Protein AF-A0A0Q5TL61-F1 (afdb_monomer_lite)

Radius of gyration: 28.81 Å; chains: 1; bounding box: 57×39×92 Å

pLDDT: mean 80.77, std 14.03, range [38.47, 93.19]

Sequence (141 aa):
MHVTDVQCRVRRGEYERWISISPHLIDDYPKHLLVGIAEDITVFKANMEVLNNHNSKKNSILNILAHDLAGPIGAIGNISLMLAKDTSAIGNPTIDRYLDIISRITEKSIKLIHDFLNQEFLESAGVELNKRRVELVSKYR

Secondary structure (DSSP, 8-state):
-BPPPEEEEEEETTEEEEEEEEEEEEEETTEEEEEEEEEE-HHHHHHHHHHHHHHHHHHHHHHHHHHHHHHHHHHHHHHHHHHHHHHGGGT-HHHHHHHHHHHHHHHHHHHHHHHHHHHHHHHHTTS--------GGGG--

Structure (mmCIF, N/CA/C/O backbone):
data_AF-A0A0Q5TL61-F1
#
_entry.id   AF-A0A0Q5TL61-F1
#
loop_
_atom_site.group_PDB
_atom_site.id
_atom_site.type_symbol
_atom_site.label_atom_id
_atom_site.label_alt_id
_atom_site.label_comp_id
_atom_site.label_asym_id
_atom_site.label_entity_id
_atom_site.label_seq_id
_atom_site.pdbx_PDB_ins_code
_atom_site.Cartn_x
_atom_site.Cartn_y
_atom_site.Cartn_z
_atom_site.occupancy
_atom_site.B_iso_or_equiv
_atom_site.auth_seq_id
_atom_site.auth_comp_id
_atom_site.auth_asym_id
_atom_site.auth_atom_id
_atom_site.pdbx_PDB_model_num
ATOM 1 N N . MET A 1 1 ? 1.554 -14.422 -37.785 1.00 45.88 1 MET A N 1
ATOM 2 C CA . MET A 1 1 ? 1.454 -14.917 -36.392 1.00 45.88 1 MET A CA 1
ATOM 3 C C . MET A 1 1 ? 2.187 -13.909 -35.510 1.00 45.88 1 MET A C 1
ATOM 5 O O . MET A 1 1 ? 3.360 -13.680 -35.766 1.00 45.88 1 MET A O 1
ATOM 9 N N . HIS A 1 2 ? 1.508 -13.205 -34.595 1.00 48.31 2 HIS A N 1
ATOM 10 C CA . HIS A 1 2 ? 2.169 -12.216 -33.728 1.00 48.31 2 HIS A CA 1
ATOM 11 C C . HIS A 1 2 ? 3.023 -12.950 -32.692 1.00 48.31 2 HIS A C 1
ATOM 13 O O . HIS A 1 2 ? 2.494 -13.716 -31.890 1.00 48.31 2 HIS A O 1
ATOM 19 N N . VAL A 1 3 ? 4.337 -12.753 -32.745 1.00 58.25 3 VAL A N 1
ATOM 20 C CA . VAL A 1 3 ? 5.247 -13.208 -31.696 1.00 58.25 3 VAL A CA 1
ATOM 21 C C . VAL A 1 3 ? 5.195 -12.162 -30.586 1.00 58.25 3 VAL A C 1
ATOM 23 O O . VAL A 1 3 ? 5.274 -10.969 -30.861 1.00 58.25 3 VAL A O 1
ATOM 26 N N . THR A 1 4 ? 4.992 -12.604 -29.348 1.00 71.94 4 THR A N 1
ATOM 27 C CA . THR A 1 4 ? 4.956 -11.739 -28.164 1.00 71.94 4 THR A CA 1
ATOM 28 C C . THR A 1 4 ? 6.260 -10.953 -28.036 1.00 71.94 4 THR A C 1
ATOM 30 O O . THR A 1 4 ? 7.334 -11.528 -28.225 1.00 71.94 4 THR A O 1
ATOM 33 N N . ASP A 1 5 ? 6.175 -9.671 -27.676 1.00 79.25 5 ASP A N 1
ATOM 34 C CA . ASP A 1 5 ? 7.353 -8.836 -27.436 1.00 79.25 5 ASP A CA 1
ATOM 35 C C . ASP A 1 5 ? 8.278 -9.473 -26.392 1.00 79.25 5 ASP A C 1
ATOM 37 O O . ASP A 1 5 ? 7.852 -9.908 -25.316 1.00 79.25 5 ASP A O 1
ATOM 41 N N . VAL A 1 6 ? 9.570 -9.513 -26.707 1.00 87.00 6 VAL A N 1
ATOM 42 C CA . VAL A 1 6 ? 10.609 -10.066 -25.841 1.00 87.00 6 VAL A CA 1
ATOM 43 C C . VAL A 1 6 ? 11.399 -8.919 -25.238 1.00 87.00 6 VAL A C 1
ATOM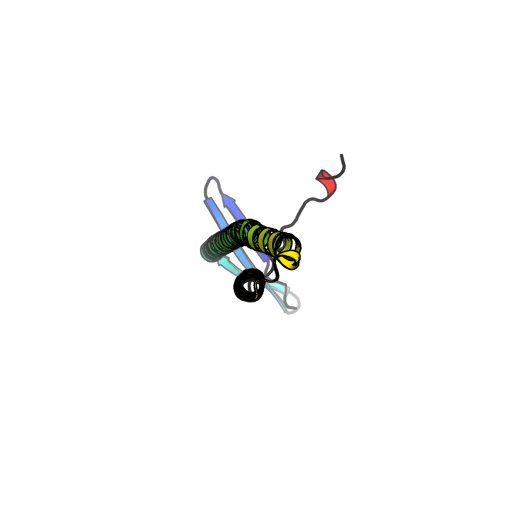 45 O O . VAL A 1 6 ? 12.127 -8.217 -25.932 1.00 87.00 6 VAL A O 1
ATOM 48 N N . GLN A 1 7 ? 11.303 -8.752 -23.923 1.00 90.19 7 GLN A N 1
ATOM 49 C CA . GLN A 1 7 ? 12.114 -7.779 -23.196 1.00 90.19 7 GLN A CA 1
ATOM 50 C C . GLN A 1 7 ? 13.362 -8.459 -22.645 1.00 90.19 7 GLN A C 1
ATOM 52 O O . GLN A 1 7 ? 13.271 -9.412 -21.868 1.00 90.19 7 GLN A O 1
ATOM 57 N N . CYS A 1 8 ? 14.534 -7.962 -23.021 1.00 89.31 8 CYS A N 1
ATOM 58 C CA . CYS A 1 8 ? 15.809 -8.483 -22.557 1.00 89.31 8 CYS A CA 1
ATOM 59 C C . CYS A 1 8 ? 16.625 -7.401 -21.854 1.00 89.31 8 CYS A C 1
ATOM 61 O O . CYS A 1 8 ? 16.518 -6.204 -22.126 1.00 89.31 8 CYS A O 1
ATOM 63 N N . ARG A 1 9 ? 17.452 -7.849 -20.913 1.00 91.31 9 ARG A N 1
ATOM 64 C CA . ARG A 1 9 ? 18.396 -6.998 -20.203 1.00 91.31 9 ARG A CA 1
ATOM 65 C C . ARG A 1 9 ? 19.788 -7.247 -20.751 1.00 91.31 9 ARG A C 1
ATOM 67 O O . ARG A 1 9 ? 20.284 -8.370 -20.675 1.00 91.31 9 ARG A O 1
ATOM 74 N N . VAL A 1 10 ? 20.415 -6.202 -21.271 1.00 90.81 10 VAL A N 1
ATOM 75 C CA . VAL A 1 10 ? 21.766 -6.239 -21.824 1.00 90.81 10 VAL A CA 1
ATOM 76 C C . VAL A 1 10 ? 22.704 -5.547 -20.849 1.00 90.81 10 VAL A C 1
ATOM 78 O O . VAL A 1 10 ? 22.493 -4.393 -20.482 1.00 90.81 10 VAL A O 1
ATOM 81 N N . ARG A 1 11 ? 23.754 -6.257 -20.429 1.00 90.56 11 ARG A N 1
ATOM 82 C CA . ARG A 1 11 ? 24.788 -5.722 -19.543 1.00 90.56 11 ARG A CA 1
ATOM 83 C C . ARG A 1 11 ? 26.133 -5.731 -20.256 1.00 90.56 11 ARG A C 1
ATOM 85 O O . ARG A 1 11 ? 26.563 -6.774 -20.743 1.00 90.56 11 ARG A O 1
ATOM 92 N N . ARG A 1 12 ? 26.805 -4.581 -20.296 1.00 89.00 12 ARG A N 1
ATOM 93 C CA . ARG A 1 12 ? 28.159 -4.429 -20.841 1.00 89.00 12 ARG A CA 1
ATOM 94 C C . ARG A 1 12 ? 29.013 -3.638 -19.850 1.00 89.00 12 ARG A C 1
ATOM 96 O O . ARG A 1 12 ? 28.951 -2.412 -19.820 1.00 89.00 12 ARG A O 1
ATOM 103 N N . GLY A 1 13 ? 29.808 -4.345 -19.046 1.00 88.44 13 GLY A N 1
ATOM 104 C CA . GLY A 1 13 ? 30.524 -3.743 -17.916 1.00 88.44 13 GLY A CA 1
ATOM 105 C C . GLY A 1 13 ? 29.538 -3.159 -16.899 1.0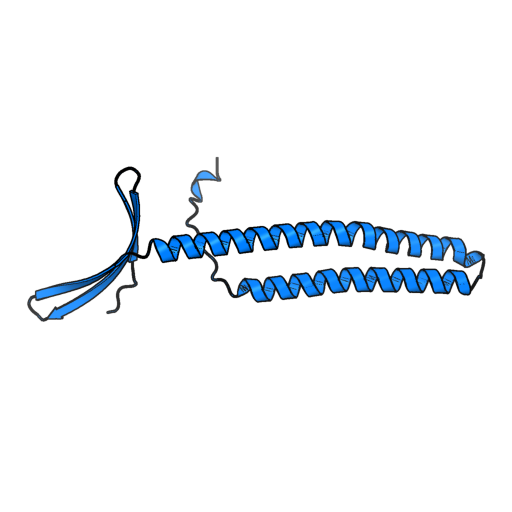0 88.44 13 GLY A C 1
ATOM 106 O O . GLY A 1 13 ? 28.603 -3.849 -16.498 1.00 88.44 13 GLY A O 1
ATOM 107 N N . GLU A 1 14 ? 29.722 -1.884 -16.556 1.00 85.88 14 GLU A N 1
ATOM 108 C CA . GLU A 1 14 ? 28.837 -1.104 -15.671 1.00 85.88 14 GLU A CA 1
ATOM 109 C C . GLU A 1 14 ? 27.520 -0.670 -16.346 1.00 85.88 14 GLU A C 1
ATOM 111 O O . GLU A 1 14 ? 26.576 -0.262 -15.675 1.00 85.88 14 GLU A O 1
ATOM 116 N N . TYR A 1 15 ? 27.422 -0.744 -17.678 1.00 84.00 15 TYR A N 1
ATOM 117 C CA . TYR A 1 15 ? 26.233 -0.285 -18.394 1.00 84.00 15 TYR A CA 1
ATOM 118 C C . TYR A 1 15 ? 25.169 -1.380 -18.445 1.00 84.00 15 TYR A C 1
ATOM 120 O O . TYR A 1 15 ? 25.383 -2.445 -19.031 1.00 84.00 15 TYR A O 1
ATOM 128 N N . GLU A 1 16 ? 24.000 -1.091 -17.883 1.00 89.44 16 GLU A N 1
ATOM 129 C CA . GLU A 1 16 ? 22.805 -1.929 -17.963 1.00 89.44 16 GLU A CA 1
ATOM 130 C C . GLU A 1 16 ? 21.735 -1.219 -18.798 1.00 89.44 16 GLU A C 1
ATOM 132 O O . GLU A 1 16 ? 21.426 -0.051 -18.562 1.00 89.44 16 GLU A O 1
ATOM 137 N N . ARG A 1 17 ? 21.185 -1.921 -19.792 1.00 91.81 17 ARG A N 1
ATOM 138 C CA . ARG A 1 17 ? 20.072 -1.442 -20.615 1.00 91.81 17 ARG A CA 1
ATOM 139 C C . ARG A 1 17 ? 18.992 -2.496 -20.748 1.00 91.81 17 ARG A C 1
ATOM 141 O O . ARG A 1 17 ? 19.270 -3.696 -20.753 1.00 91.81 17 ARG A O 1
ATOM 148 N N . TRP A 1 18 ? 17.764 -2.035 -20.903 1.00 92.19 18 TRP A N 1
ATOM 149 C CA . TRP A 1 18 ? 16.626 -2.869 -21.242 1.00 92.19 18 TRP A CA 1
ATOM 150 C C . TRP A 1 18 ? 16.221 -2.608 -22.681 1.00 92.19 18 TRP A C 1
ATOM 152 O O . TRP A 1 18 ? 16.069 -1.458 -23.078 1.00 92.19 18 TRP A O 1
ATOM 162 N N . ILE A 1 19 ? 16.035 -3.678 -23.445 1.00 93.19 19 ILE A N 1
ATOM 163 C CA . ILE A 1 19 ? 15.617 -3.604 -24.841 1.00 93.19 19 ILE A CA 1
ATOM 164 C C . ILE A 1 19 ? 14.338 -4.420 -25.003 1.00 93.19 19 ILE A C 1
ATOM 166 O O . ILE A 1 19 ? 14.287 -5.575 -24.578 1.00 93.19 19 ILE A O 1
ATOM 170 N N . SER A 1 20 ? 13.308 -3.820 -25.595 1.00 91.69 20 SER A N 1
ATOM 171 C CA . SER A 1 20 ? 12.125 -4.535 -26.078 1.00 91.69 20 SER A CA 1
ATOM 172 C C . SER A 1 20 ? 12.348 -4.927 -27.529 1.00 91.69 20 SER A C 1
ATOM 174 O O . SER A 1 20 ? 12.729 -4.079 -28.331 1.00 91.69 20 SER A O 1
ATOM 176 N N . ILE A 1 21 ? 12.137 -6.195 -27.864 1.00 92.25 21 ILE A N 1
ATOM 177 C CA . ILE A 1 21 ? 12.277 -6.719 -29.220 1.00 92.25 21 ILE A CA 1
ATOM 178 C C . ILE A 1 21 ? 10.916 -7.240 -29.671 1.00 92.25 21 ILE A C 1
ATOM 180 O O . ILE A 1 21 ? 10.379 -8.164 -29.062 1.00 92.25 21 ILE A O 1
ATOM 184 N N . SER A 1 22 ? 10.405 -6.683 -30.763 1.00 91.00 22 SER A N 1
ATOM 185 C CA . SER A 1 22 ? 9.126 -7.047 -31.380 1.00 91.00 22 SER A CA 1
ATOM 186 C C . SER A 1 22 ? 9.383 -7.713 -32.733 1.00 91.00 22 SER A C 1
ATOM 188 O O . SER A 1 22 ? 9.553 -7.011 -33.736 1.00 91.00 22 SER A O 1
ATOM 190 N N . PRO A 1 23 ? 9.505 -9.054 -32.787 1.00 88.56 23 PRO A N 1
ATOM 191 C CA . PRO A 1 23 ? 9.763 -9.763 -34.029 1.00 88.56 23 PRO A CA 1
ATOM 192 C C . PRO A 1 23 ? 8.470 -10.059 -34.807 1.00 88.56 23 PRO A C 1
ATOM 194 O O . PRO A 1 23 ? 7.440 -10.453 -34.264 1.00 88.56 23 PRO A O 1
ATOM 197 N N . HIS A 1 24 ? 8.565 -9.941 -36.124 1.00 86.06 24 HIS A N 1
ATOM 198 C CA . HIS A 1 24 ? 7.536 -10.204 -37.113 1.00 86.06 24 HIS A CA 1
ATOM 199 C C . HIS A 1 24 ? 8.085 -11.147 -38.181 1.00 86.06 24 HIS A C 1
ATOM 201 O O . HIS A 1 24 ? 9.066 -10.851 -38.864 1.00 86.06 24 HIS A O 1
ATOM 207 N N . LEU A 1 25 ? 7.430 -12.295 -38.328 1.00 84.94 25 LEU A N 1
ATOM 208 C CA . LEU A 1 25 ? 7.726 -13.233 -39.400 1.00 84.94 25 LEU A CA 1
ATOM 209 C C . LEU A 1 25 ? 6.931 -12.843 -40.648 1.00 84.94 25 LEU A C 1
ATOM 211 O O . LEU A 1 25 ? 5.702 -12.754 -40.601 1.00 84.94 25 LEU A O 1
ATOM 215 N N . ILE A 1 26 ? 7.643 -12.625 -41.748 1.00 86.12 26 ILE A N 1
ATOM 216 C CA . ILE A 1 26 ? 7.093 -12.456 -43.088 1.00 86.12 26 ILE A CA 1
ATOM 217 C C . ILE A 1 26 ? 7.328 -13.776 -43.825 1.00 86.12 26 ILE A C 1
ATOM 219 O O . ILE A 1 26 ? 8.466 -14.134 -44.137 1.00 86.12 26 ILE A O 1
ATOM 223 N N . ASP A 1 27 ? 6.243 -14.508 -44.063 1.00 77.88 27 ASP A N 1
ATOM 224 C CA . ASP A 1 27 ? 6.252 -15.751 -44.830 1.00 77.88 27 ASP A CA 1
ATOM 225 C C . ASP A 1 27 ? 5.991 -15.443 -46.304 1.00 77.88 27 ASP A C 1
ATOM 227 O O . ASP A 1 27 ? 4.842 -15.294 -46.713 1.00 77.88 27 ASP A O 1
ATOM 231 N N . ASP A 1 28 ? 7.061 -15.349 -47.096 1.00 74.25 28 ASP A N 1
ATOM 232 C CA . ASP A 1 28 ? 6.978 -15.142 -48.543 1.00 74.25 28 ASP A CA 1
ATOM 233 C C . ASP A 1 28 ? 7.785 -16.234 -49.265 1.00 74.25 28 ASP A C 1
ATOM 235 O O . ASP A 1 28 ? 9.010 -16.182 -49.366 1.00 74.25 28 ASP A O 1
ATOM 239 N N . TYR A 1 29 ? 7.117 -17.311 -49.690 1.00 56.34 29 TYR A N 1
ATOM 240 C CA . TYR A 1 29 ? 7.785 -18.493 -50.248 1.00 56.34 29 TYR A CA 1
ATOM 241 C C . TYR A 1 29 ? 8.626 -18.127 -51.489 1.00 56.34 29 TYR A C 1
ATOM 243 O O . TYR A 1 29 ? 8.108 -17.474 -52.395 1.00 56.34 29 TYR A O 1
ATOM 251 N N . PRO A 1 30 ? 9.900 -18.566 -51.600 1.00 65.62 30 PRO A N 1
ATOM 252 C CA . PRO A 1 30 ? 10.590 -19.593 -50.807 1.00 65.62 30 PRO A CA 1
ATOM 253 C C . PRO A 1 30 ? 11.439 -19.058 -49.632 1.00 65.62 30 PRO A C 1
ATOM 255 O O . PRO A 1 30 ? 12.316 -19.772 -49.146 1.00 65.62 30 PRO A O 1
ATOM 258 N N . LYS A 1 31 ? 11.249 -17.811 -49.184 1.00 77.38 31 LYS A N 1
ATOM 259 C CA . LYS A 1 31 ? 12.064 -17.173 -48.138 1.00 77.38 31 LYS A CA 1
ATOM 260 C C . LYS A 1 31 ? 11.228 -16.790 -46.915 1.00 77.38 31 LYS A C 1
ATOM 262 O O . LYS A 1 31 ? 10.374 -15.917 -46.960 1.00 77.38 31 LYS A O 1
ATOM 267 N N . HIS A 1 32 ? 11.563 -17.375 -45.774 1.00 77.44 32 HIS A N 1
ATOM 268 C CA . HIS A 1 32 ? 11.065 -16.900 -44.485 1.00 77.44 32 HIS A CA 1
ATOM 269 C C . HIS A 1 32 ? 11.948 -15.742 -44.011 1.00 77.44 32 HIS A C 1
ATOM 271 O O . HIS A 1 32 ? 13.151 -15.925 -43.809 1.00 77.44 32 HIS A O 1
ATOM 277 N N . LEU A 1 33 ? 11.376 -14.546 -43.865 1.00 85.06 33 LEU A N 1
ATOM 278 C CA . LEU A 1 33 ? 12.091 -13.357 -43.404 1.00 85.06 33 LEU A CA 1
ATOM 279 C C . LEU A 1 33 ? 11.618 -12.985 -41.996 1.00 85.06 33 LEU A C 1
ATOM 281 O O . LEU A 1 33 ? 10.446 -12.685 -41.786 1.00 85.06 33 LEU A O 1
ATOM 285 N N . LEU A 1 34 ? 12.537 -12.972 -41.029 1.00 83.75 34 LEU A N 1
ATOM 286 C CA . LEU A 1 34 ? 12.276 -12.451 -39.689 1.00 83.75 34 LEU A CA 1
ATOM 287 C C . LEU A 1 34 ? 12.731 -10.990 -39.624 1.00 83.75 34 LEU A C 1
ATOM 289 O O . LEU A 1 34 ? 13.924 -10.706 -39.718 1.00 83.75 34 LEU A O 1
ATOM 293 N N . VAL A 1 35 ? 11.785 -10.072 -39.464 1.00 87.25 35 VAL A N 1
ATOM 294 C CA . VAL A 1 35 ? 12.034 -8.633 -39.287 1.00 87.25 35 VAL A CA 1
ATOM 295 C C . VAL A 1 35 ? 11.592 -8.247 -37.882 1.00 87.25 35 VAL A C 1
ATOM 297 O O . VAL A 1 35 ? 10.767 -8.930 -37.295 1.00 87.25 35 VAL A O 1
ATOM 300 N N . GLY A 1 36 ? 12.112 -7.178 -37.297 1.00 87.00 36 GLY A N 1
ATOM 301 C CA . GLY A 1 36 ? 11.621 -6.729 -36.001 1.00 87.00 36 GLY A CA 1
ATOM 302 C C . GLY A 1 36 ? 12.129 -5.356 -35.620 1.00 87.00 36 GLY A C 1
ATOM 303 O O . GLY A 1 36 ? 13.036 -4.819 -36.256 1.00 87.00 36 GLY A O 1
ATOM 304 N N . ILE A 1 37 ? 11.529 -4.805 -34.572 1.00 88.88 37 ILE A N 1
ATOM 305 C CA . ILE A 1 37 ? 11.938 -3.536 -33.971 1.00 88.88 37 ILE A CA 1
ATOM 306 C C . ILE A 1 37 ? 12.617 -3.844 -32.641 1.00 88.88 37 ILE A C 1
ATOM 308 O O . ILE A 1 37 ? 12.176 -4.726 -31.906 1.00 88.88 37 ILE A O 1
ATOM 312 N N . ALA A 1 38 ? 13.699 -3.126 -32.350 1.00 91.19 38 ALA A N 1
ATOM 313 C CA . ALA A 1 38 ? 14.349 -3.132 -31.049 1.00 91.19 38 ALA A CA 1
ATOM 314 C C . ALA A 1 38 ? 14.309 -1.714 -30.470 1.00 91.19 38 ALA A C 1
ATOM 316 O O . ALA A 1 38 ? 14.819 -0.781 -31.091 1.00 91.19 38 ALA A O 1
ATOM 317 N N . GLU A 1 39 ? 13.713 -1.556 -29.292 1.00 92.25 39 GLU A N 1
ATOM 318 C CA . GLU A 1 39 ? 13.559 -0.270 -28.608 1.00 92.25 39 GLU A CA 1
ATOM 319 C C . GLU A 1 39 ? 14.270 -0.290 -27.253 1.00 92.25 39 GLU A C 1
ATOM 321 O O . GLU A 1 39 ? 14.147 -1.252 -26.495 1.00 92.25 39 GLU A O 1
ATOM 326 N N . ASP A 1 40 ? 15.007 0.775 -26.931 1.00 91.19 40 ASP A N 1
ATOM 327 C CA . ASP A 1 40 ? 15.600 0.962 -25.605 1.00 91.19 40 ASP A CA 1
ATOM 328 C C . ASP A 1 40 ? 14.522 1.422 -24.612 1.00 91.19 40 ASP A C 1
ATOM 330 O O . ASP A 1 40 ? 14.061 2.561 -24.644 1.00 91.19 40 ASP A O 1
ATOM 334 N N . ILE A 1 41 ? 14.143 0.529 -23.700 1.00 90.81 41 ILE A N 1
ATOM 335 C CA . ILE A 1 41 ? 13.123 0.765 -22.672 1.00 90.81 41 ILE A CA 1
ATOM 336 C C . ILE A 1 41 ? 13.744 1.007 -21.287 1.00 90.81 41 ILE A C 1
ATOM 338 O O . ILE A 1 41 ? 13.062 0.885 -20.267 1.00 90.81 41 ILE A O 1
ATOM 342 N N . THR A 1 42 ? 15.041 1.325 -21.212 1.00 88.31 42 THR A N 1
ATOM 343 C CA . THR A 1 42 ? 15.769 1.464 -19.937 1.00 88.31 42 THR A CA 1
ATOM 344 C C . THR A 1 42 ? 15.138 2.516 -19.031 1.00 88.31 42 THR A C 1
ATOM 346 O O . THR A 1 42 ? 14.884 2.247 -17.858 1.00 88.31 42 THR A O 1
ATOM 349 N N . VAL A 1 43 ? 14.820 3.693 -19.579 1.00 89.25 43 VAL A N 1
ATOM 350 C CA . VAL A 1 43 ? 14.186 4.789 -18.826 1.00 89.25 43 VAL A CA 1
ATOM 351 C C . VAL A 1 43 ? 12.792 4.386 -18.344 1.00 89.25 43 VAL A C 1
ATOM 353 O O . VAL A 1 43 ? 12.444 4.631 -17.191 1.00 89.25 43 VAL A O 1
ATOM 356 N N . PHE A 1 44 ? 12.014 3.710 -19.192 1.00 85.31 44 PHE A N 1
ATOM 357 C CA . PHE A 1 44 ? 10.692 3.210 -18.822 1.00 85.31 44 PHE A CA 1
ATOM 358 C C . PHE A 1 44 ? 10.774 2.224 -17.648 1.00 85.31 44 PHE A C 1
ATOM 360 O O . PHE A 1 44 ? 10.055 2.373 -16.660 1.00 85.31 44 PHE A O 1
ATOM 367 N N . LYS A 1 45 ? 11.698 1.257 -17.710 1.00 88.12 45 LYS A N 1
ATOM 368 C CA . LYS A 1 45 ? 11.920 0.283 -16.632 1.00 88.12 45 LYS A CA 1
ATOM 369 C C . LYS A 1 45 ? 12.379 0.946 -15.335 1.00 88.12 45 LYS A C 1
ATOM 371 O O . LYS A 1 45 ? 11.836 0.612 -14.284 1.00 88.12 45 LYS A O 1
ATOM 376 N N . ALA A 1 46 ? 13.308 1.898 -15.406 1.00 87.56 46 ALA A N 1
ATOM 377 C CA . ALA A 1 46 ? 13.779 2.638 -14.236 1.00 87.56 46 ALA A CA 1
ATOM 378 C C . ALA A 1 46 ? 12.645 3.440 -13.574 1.00 87.56 46 ALA A C 1
ATOM 380 O O . ALA A 1 46 ? 12.458 3.367 -12.360 1.00 87.56 46 ALA A O 1
ATOM 381 N N . ASN A 1 47 ? 11.828 4.140 -14.365 1.00 83.19 47 ASN A N 1
ATOM 382 C CA . ASN A 1 47 ? 10.673 4.879 -13.852 1.00 83.19 47 ASN A CA 1
ATOM 383 C C . ASN A 1 47 ? 9.640 3.944 -13.213 1.00 83.19 47 ASN A C 1
ATOM 385 O O . ASN A 1 47 ? 9.133 4.231 -12.129 1.00 83.19 47 ASN A O 1
ATOM 389 N N . MET A 1 48 ? 9.362 2.803 -13.849 1.00 85.75 48 MET A N 1
ATOM 390 C CA . MET A 1 48 ? 8.449 1.800 -13.304 1.00 85.75 48 MET A CA 1
ATOM 391 C C . MET A 1 48 ? 8.961 1.230 -11.976 1.00 85.75 48 MET A C 1
ATOM 393 O O . MET A 1 48 ? 8.184 1.037 -11.044 1.00 85.75 48 MET A O 1
ATOM 397 N N . GLU A 1 49 ? 10.268 1.002 -11.845 1.00 86.50 49 GLU A N 1
ATOM 398 C CA . GLU A 1 49 ? 10.880 0.567 -10.589 1.00 86.50 49 GLU A CA 1
ATOM 399 C C . GLU A 1 49 ? 10.770 1.630 -9.486 1.00 86.50 49 GLU A C 1
ATOM 401 O O . GLU A 1 49 ? 10.398 1.305 -8.357 1.00 86.50 49 GLU A O 1
ATOM 406 N N . VAL A 1 50 ? 11.026 2.902 -9.805 1.00 84.75 50 VAL A N 1
ATOM 407 C CA . VAL A 1 50 ? 10.868 4.017 -8.856 1.00 84.75 50 VAL A CA 1
ATOM 408 C C . VAL A 1 50 ? 9.425 4.119 -8.367 1.00 84.75 50 VAL A C 1
ATOM 410 O O . VAL A 1 50 ? 9.202 4.192 -7.156 1.00 84.75 50 VAL A O 1
ATOM 413 N N . LEU A 1 51 ? 8.448 4.065 -9.276 1.00 83.69 51 LEU A N 1
ATOM 414 C CA . LEU A 1 51 ? 7.023 4.088 -8.935 1.00 83.69 51 LEU A CA 1
ATOM 415 C C . LEU A 1 51 ? 6.639 2.900 -8.046 1.00 83.69 51 LEU A C 1
ATOM 417 O O . LEU A 1 51 ? 6.005 3.081 -7.006 1.00 83.69 51 LEU A O 1
ATOM 421 N N . ASN A 1 52 ? 7.094 1.696 -8.391 1.00 81.62 52 ASN A N 1
ATOM 422 C CA . ASN A 1 52 ? 6.846 0.494 -7.596 1.00 81.62 52 ASN A CA 1
ATOM 423 C C . ASN A 1 52 ? 7.449 0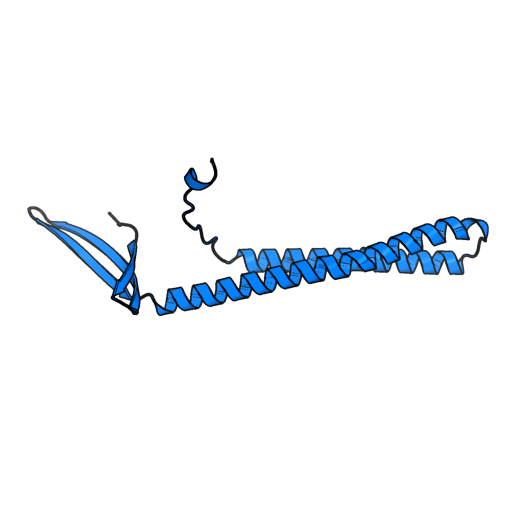.591 -6.189 1.00 81.62 52 ASN A C 1
ATOM 425 O O . ASN A 1 52 ? 6.807 0.213 -5.206 1.00 81.62 52 ASN A O 1
ATOM 429 N N . ASN A 1 53 ? 8.670 1.114 -6.074 1.00 83.50 53 ASN A N 1
ATOM 430 C CA . ASN A 1 53 ? 9.326 1.325 -4.788 1.00 83.50 53 ASN A CA 1
ATOM 431 C C . ASN A 1 53 ? 8.606 2.391 -3.955 1.00 83.50 53 ASN A C 1
ATOM 433 O O . ASN A 1 53 ? 8.470 2.225 -2.742 1.00 83.50 53 ASN A O 1
ATOM 437 N N . HIS A 1 54 ? 8.124 3.463 -4.585 1.00 83.62 54 HIS A N 1
ATOM 438 C CA . HIS A 1 54 ? 7.344 4.497 -3.912 1.00 83.62 54 HIS A CA 1
ATOM 439 C C . HIS A 1 54 ? 6.016 3.940 -3.380 1.00 83.62 54 HIS A C 1
ATOM 441 O O . HIS A 1 54 ? 5.728 4.090 -2.193 1.00 83.62 54 HIS A O 1
ATOM 447 N N . ASN A 1 55 ? 5.270 3.204 -4.208 1.00 81.00 55 ASN A N 1
ATOM 448 C CA . ASN A 1 55 ? 4.023 2.548 -3.802 1.00 81.00 55 ASN A CA 1
ATOM 449 C C . ASN A 1 55 ? 4.245 1.533 -2.677 1.00 81.00 55 ASN A C 1
ATOM 451 O O . ASN A 1 55 ? 3.511 1.526 -1.692 1.00 81.00 55 ASN A O 1
ATOM 455 N N . SER A 1 56 ? 5.300 0.718 -2.773 1.00 81.81 56 SER A N 1
ATOM 456 C CA . SER A 1 56 ? 5.640 -0.250 -1.724 1.00 81.81 56 SER A CA 1
ATOM 457 C C . SER A 1 56 ? 5.925 0.447 -0.390 1.00 81.81 56 SER A C 1
ATOM 459 O O . SER A 1 56 ? 5.395 0.037 0.640 1.00 81.81 56 SER A O 1
ATOM 461 N N . LYS A 1 57 ? 6.702 1.542 -0.405 1.00 83.44 57 LYS A N 1
ATOM 462 C CA . LYS A 1 57 ? 6.981 2.346 0.796 1.00 83.44 57 LYS A CA 1
ATOM 463 C C . LYS A 1 57 ? 5.715 2.979 1.372 1.00 83.44 57 LYS A C 1
ATOM 465 O O . LYS A 1 57 ? 5.512 2.897 2.581 1.00 83.44 57 LYS A O 1
ATOM 470 N N . LYS A 1 58 ? 4.863 3.572 0.526 1.00 84.94 58 LYS A N 1
ATOM 471 C CA . LYS A 1 58 ? 3.577 4.160 0.935 1.00 84.94 58 LYS A CA 1
ATOM 472 C C . LYS A 1 58 ? 2.709 3.116 1.646 1.00 84.94 58 LYS A C 1
ATOM 474 O O . LYS A 1 58 ? 2.263 3.364 2.762 1.00 84.94 58 LYS A O 1
ATOM 479 N N . ASN A 1 59 ? 2.565 1.926 1.063 1.00 81.12 59 ASN A N 1
ATOM 480 C CA . ASN A 1 59 ? 1.776 0.836 1.643 1.00 81.12 59 ASN A CA 1
ATOM 481 C C . ASN A 1 59 ? 2.343 0.342 2.979 1.00 81.12 59 ASN A C 1
ATOM 483 O O . ASN A 1 59 ? 1.586 0.093 3.915 1.00 81.12 59 ASN A O 1
ATOM 487 N N . SER A 1 60 ? 3.669 0.227 3.103 1.00 84.31 60 SER A N 1
ATOM 488 C CA . SER A 1 60 ? 4.299 -0.136 4.378 1.00 84.31 60 SER A CA 1
ATOM 489 C C . SER A 1 60 ? 4.024 0.897 5.471 1.00 84.31 60 SER A C 1
ATOM 491 O O . SER A 1 60 ? 3.653 0.513 6.576 1.00 84.31 60 SER A O 1
ATOM 493 N N . ILE A 1 61 ? 4.165 2.192 5.167 1.00 81.94 61 ILE A N 1
ATOM 494 C CA . ILE A 1 61 ? 3.899 3.275 6.126 1.00 81.94 61 ILE A CA 1
ATOM 495 C C . ILE A 1 61 ? 2.429 3.272 6.548 1.00 81.94 61 ILE A C 1
ATOM 497 O O . ILE A 1 61 ? 2.145 3.343 7.739 1.00 81.94 61 ILE A O 1
ATOM 501 N N . LEU A 1 62 ? 1.502 3.144 5.595 1.00 85.69 62 LEU A N 1
ATOM 502 C CA . LEU A 1 62 ? 0.070 3.087 5.889 1.00 85.69 62 LEU A CA 1
ATOM 503 C C . LEU A 1 62 ? -0.282 1.920 6.816 1.00 85.69 62 LEU A C 1
ATOM 505 O O . LEU A 1 62 ? -1.005 2.116 7.789 1.00 85.69 62 LEU A O 1
ATOM 509 N N . ASN A 1 63 ? 0.276 0.733 6.567 1.00 82.69 63 ASN A N 1
ATOM 510 C CA . ASN A 1 63 ? 0.059 -0.427 7.430 1.00 82.69 63 ASN A CA 1
ATOM 511 C C . ASN A 1 63 ? 0.607 -0.220 8.850 1.00 82.69 63 ASN A C 1
ATOM 513 O O . ASN A 1 63 ? -0.069 -0.579 9.812 1.00 82.69 63 ASN A O 1
ATOM 517 N N . ILE A 1 64 ? 1.804 0.364 8.988 1.00 81.62 64 ILE A N 1
ATOM 518 C CA . ILE A 1 64 ? 2.394 0.679 10.299 1.00 81.62 64 ILE A CA 1
ATOM 519 C C . ILE A 1 64 ? 1.498 1.667 11.047 1.00 81.62 64 ILE A C 1
ATOM 521 O O . ILE A 1 64 ? 1.087 1.395 12.169 1.00 81.62 64 ILE A O 1
ATOM 525 N N . LEU A 1 65 ? 1.127 2.776 10.401 1.00 82.81 65 LEU A N 1
ATOM 526 C CA . LEU A 1 65 ? 0.286 3.803 11.013 1.00 82.81 65 LEU A CA 1
ATOM 527 C C . LEU A 1 65 ? -1.073 3.246 11.432 1.00 82.81 65 LEU A C 1
ATOM 529 O O . LEU A 1 65 ? -1.539 3.542 12.527 1.00 82.81 65 LEU A O 1
ATOM 533 N N . ALA A 1 66 ? -1.706 2.428 10.593 1.00 85.94 66 ALA A N 1
ATOM 534 C CA . ALA A 1 66 ? -2.990 1.831 10.923 1.00 85.94 66 ALA A CA 1
ATOM 535 C C . ALA A 1 66 ? -2.911 0.915 12.145 1.00 85.94 66 ALA A C 1
ATOM 537 O O . ALA A 1 66 ? -3.767 1.010 13.022 1.00 85.94 66 ALA A O 1
ATOM 538 N N . HIS A 1 67 ? -1.883 0.069 12.231 1.00 86.62 67 HIS A N 1
ATOM 539 C CA . HIS A 1 67 ? -1.639 -0.757 13.410 1.00 86.62 67 HIS A CA 1
ATOM 540 C C . HIS A 1 67 ? -1.400 0.108 14.661 1.00 86.62 67 HIS A C 1
ATOM 542 O O . HIS A 1 67 ? -2.045 -0.094 15.693 1.00 86.62 67 HIS A O 1
ATOM 548 N N . ASP A 1 68 ? -0.534 1.115 14.545 1.00 85.25 68 ASP A N 1
ATOM 549 C CA . ASP A 1 68 ? -0.117 1.977 15.655 1.00 85.25 68 ASP A CA 1
ATOM 550 C C . ASP A 1 68 ? -1.220 2.936 16.126 1.00 85.25 68 ASP A C 1
ATOM 552 O O . ASP A 1 68 ? -1.195 3.376 17.272 1.00 85.25 68 ASP A O 1
ATOM 556 N N . LEU A 1 69 ? -2.208 3.239 15.279 1.00 87.38 69 LEU A N 1
ATOM 557 C CA . LEU A 1 69 ? -3.409 4.001 15.637 1.00 87.38 69 LEU A CA 1
ATOM 558 C C . LEU A 1 69 ? -4.522 3.095 16.177 1.00 87.38 69 LEU A C 1
ATOM 560 O O . LEU A 1 69 ? -5.139 3.418 17.193 1.00 87.38 69 LEU A O 1
ATOM 564 N N . ALA A 1 70 ? -4.785 1.955 15.533 1.00 88.56 70 ALA A N 1
ATOM 565 C CA . ALA A 1 70 ? -5.857 1.048 15.940 1.00 88.56 70 ALA A CA 1
ATOM 566 C C . ALA A 1 70 ? -5.605 0.442 17.328 1.00 88.56 70 ALA A C 1
ATOM 568 O O . ALA A 1 70 ? -6.543 0.317 18.114 1.00 88.56 70 ALA A O 1
ATOM 569 N N . GLY A 1 71 ? -4.347 0.128 17.657 1.00 87.31 71 GLY A N 1
ATOM 570 C CA . GLY A 1 71 ? -3.946 -0.394 18.966 1.00 87.31 71 GLY A CA 1
ATOM 571 C C . GLY A 1 71 ? -4.386 0.486 20.149 1.00 87.31 71 GLY A C 1
ATOM 572 O O . GLY A 1 71 ? -5.215 0.048 20.954 1.00 87.31 71 GLY A O 1
ATOM 573 N N . PRO A 1 72 ? -3.882 1.728 20.282 1.00 87.38 72 PRO A N 1
ATOM 574 C CA . PRO A 1 72 ? -4.248 2.618 21.382 1.00 87.38 72 PRO A CA 1
ATOM 575 C C . PRO A 1 72 ? -5.730 3.013 21.367 1.00 87.38 72 PRO A C 1
ATOM 577 O O . PRO A 1 72 ? -6.337 3.100 22.433 1.00 87.38 72 PRO A O 1
ATOM 580 N N . ILE A 1 73 ? -6.352 3.199 20.196 1.00 91.69 73 ILE A N 1
ATOM 581 C CA . ILE A 1 73 ? -7.792 3.506 20.107 1.00 91.69 73 ILE A CA 1
ATOM 582 C C . ILE A 1 73 ? -8.634 2.330 20.624 1.00 91.69 73 ILE A C 1
ATOM 584 O O . ILE A 1 73 ? -9.577 2.534 21.393 1.00 91.69 73 ILE A O 1
ATOM 588 N N . GLY A 1 74 ? -8.270 1.098 20.261 1.00 89.12 74 GLY A N 1
ATOM 589 C CA . GLY A 1 74 ? -8.897 -0.112 20.788 1.00 89.12 74 GLY A CA 1
ATOM 590 C C . GLY A 1 74 ? -8.720 -0.242 22.302 1.00 89.12 74 GLY A C 1
ATOM 591 O O . GLY A 1 74 ? -9.670 -0.578 23.008 1.00 89.12 74 GLY A O 1
ATOM 592 N N . ALA A 1 75 ? -7.540 0.102 22.828 1.00 90.38 75 ALA A N 1
ATOM 593 C CA . ALA A 1 75 ? -7.290 0.120 24.268 1.00 90.38 75 ALA A CA 1
ATOM 594 C C . ALA A 1 75 ? -8.193 1.126 25.005 1.00 90.38 75 ALA A C 1
ATOM 596 O O . ALA A 1 75 ? -8.779 0.774 26.027 1.00 90.38 75 ALA A O 1
ATOM 597 N N . ILE A 1 76 ? -8.375 2.339 24.466 1.00 92.50 76 ILE A N 1
ATOM 598 C CA . ILE A 1 76 ? -9.300 3.341 25.025 1.00 92.50 76 ILE A CA 1
ATOM 599 C C . ILE A 1 76 ? -10.737 2.803 25.040 1.00 92.50 76 ILE A C 1
ATOM 601 O O . ILE A 1 76 ? -11.429 2.940 26.049 1.00 92.50 76 ILE A O 1
ATOM 605 N N . GLY A 1 77 ? -11.177 2.151 23.958 1.00 90.50 77 GLY A N 1
ATOM 606 C CA . GLY A 1 77 ? -12.497 1.515 23.892 1.00 90.50 77 GLY A CA 1
ATOM 607 C C . GLY A 1 77 ? -12.680 0.443 24.968 1.00 90.50 77 GLY A C 1
ATOM 608 O O . GLY A 1 77 ? -13.660 0.472 25.710 1.00 90.50 77 GLY A O 1
ATOM 609 N N . ASN A 1 78 ? -11.696 -0.446 25.124 1.00 90.50 78 ASN A N 1
ATOM 610 C CA . ASN A 1 78 ? -11.720 -1.500 26.141 1.00 90.50 78 ASN A CA 1
ATOM 611 C C . ASN A 1 78 ? -11.765 -0.936 27.567 1.00 90.50 78 ASN A C 1
ATOM 613 O O . ASN A 1 78 ? -12.561 -1.402 28.380 1.00 90.50 78 ASN A O 1
ATOM 617 N N . ILE A 1 79 ? -10.954 0.083 27.866 1.00 91.56 79 ILE A N 1
ATOM 618 C CA . ILE A 1 79 ? -10.953 0.748 29.177 1.00 91.56 79 ILE A CA 1
ATOM 619 C C . ILE A 1 79 ? -12.310 1.411 29.435 1.00 91.56 79 ILE A C 1
ATOM 621 O O . ILE A 1 79 ? -12.852 1.273 30.528 1.00 91.56 79 ILE A O 1
ATOM 625 N N . SER A 1 80 ? -12.898 2.068 28.431 1.00 92.31 80 SER A N 1
ATOM 626 C CA . SER A 1 80 ? -14.234 2.668 28.537 1.00 92.31 80 SER A CA 1
ATOM 627 C C . SER A 1 80 ? -15.313 1.624 28.844 1.00 92.31 80 SER A C 1
ATOM 629 O O . SER A 1 80 ? -16.161 1.834 29.707 1.00 92.31 80 SER A O 1
ATOM 631 N N . LEU A 1 81 ? -15.248 0.461 28.189 1.00 89.94 81 LEU A N 1
ATOM 632 C CA . LEU A 1 81 ? -16.132 -0.681 28.439 1.00 89.94 81 LEU A CA 1
ATOM 633 C C . LEU A 1 81 ? -15.960 -1.274 29.843 1.00 89.94 81 LEU A C 1
ATOM 635 O O . LEU A 1 81 ? -16.948 -1.656 30.468 1.00 89.94 81 LEU A O 1
ATOM 639 N N . MET A 1 82 ? -14.724 -1.369 30.342 1.00 91.06 82 MET A N 1
ATOM 640 C CA . MET A 1 82 ? -14.452 -1.819 31.711 1.00 91.06 82 MET A CA 1
ATOM 641 C C . MET A 1 82 ? -15.007 -0.828 32.734 1.00 91.06 82 MET A C 1
ATOM 643 O O . MET A 1 82 ? -15.751 -1.230 33.624 1.00 91.06 82 MET A O 1
ATOM 647 N N . LEU A 1 83 ? -14.739 0.466 32.545 1.00 90.38 83 LEU A N 1
ATOM 648 C CA . LEU A 1 83 ? -15.275 1.521 33.400 1.00 90.38 83 LEU A CA 1
ATOM 649 C C . LEU A 1 83 ? -16.804 1.511 33.412 1.00 90.38 83 LEU A C 1
ATOM 651 O O . LEU A 1 83 ? -17.381 1.640 34.482 1.00 90.38 83 LEU A O 1
ATOM 655 N N . ALA A 1 84 ? -17.458 1.278 32.270 1.00 88.81 84 ALA A N 1
ATOM 656 C CA . ALA A 1 84 ? -18.919 1.235 32.195 1.00 88.81 84 ALA A CA 1
ATOM 657 C C . ALA A 1 84 ? -19.505 0.089 33.031 1.00 88.81 84 ALA A C 1
ATOM 659 O O . ALA A 1 84 ? -20.555 0.241 33.654 1.00 88.81 84 ALA A O 1
ATOM 660 N N . LYS A 1 85 ? -18.811 -1.055 33.089 1.00 87.88 85 LYS A N 1
ATOM 661 C CA . LYS A 1 85 ? -19.198 -2.174 33.958 1.00 87.88 85 LYS A CA 1
ATOM 662 C C . LYS A 1 85 ? -19.012 -1.817 35.429 1.00 87.88 85 LYS A C 1
ATOM 664 O O . LYS A 1 85 ? -19.940 -2.020 36.209 1.00 87.88 85 LYS A O 1
ATOM 669 N N . ASP A 1 86 ? -17.869 -1.244 35.790 1.00 87.12 86 ASP A N 1
ATOM 670 C CA . ASP A 1 86 ? -17.538 -0.915 37.180 1.00 87.12 86 ASP A CA 1
ATOM 671 C C . ASP A 1 86 ? -18.410 0.223 37.736 1.00 87.12 86 ASP A C 1
ATOM 673 O O . ASP A 1 86 ? -18.790 0.211 38.908 1.00 87.12 86 ASP A O 1
ATOM 677 N N . THR A 1 87 ? -18.787 1.193 36.896 1.00 87.31 87 THR A N 1
ATOM 678 C CA . THR A 1 87 ? -19.619 2.337 37.296 1.00 87.31 87 THR A CA 1
ATOM 679 C C . THR A 1 87 ? -21.115 2.077 37.186 1.00 87.31 87 THR A C 1
ATOM 681 O O . THR A 1 87 ? -21.893 2.880 37.699 1.00 87.31 87 THR A O 1
ATOM 684 N N . SER A 1 88 ? -21.543 0.960 36.589 1.00 78.88 88 SER A N 1
ATOM 685 C CA . SER A 1 88 ? -22.968 0.623 36.440 1.00 78.88 88 SER A CA 1
ATOM 686 C C . SER A 1 88 ? -23.721 0.596 37.779 1.00 78.88 88 SER A C 1
ATOM 688 O O . SER A 1 88 ? -24.874 1.016 37.861 1.00 78.88 88 SER A O 1
ATOM 690 N N . ALA A 1 89 ? -23.045 0.191 38.858 1.00 78.56 89 ALA A N 1
ATOM 691 C CA . ALA A 1 89 ? -23.592 0.177 40.215 1.00 78.56 89 ALA A CA 1
ATOM 692 C C . ALA A 1 89 ? -23.712 1.575 40.854 1.00 78.56 89 ALA A C 1
ATOM 694 O O . ALA A 1 89 ? -24.463 1.749 41.811 1.00 78.56 89 ALA A O 1
ATOM 695 N N . ILE A 1 90 ? -22.987 2.574 40.335 1.00 81.69 90 ILE A N 1
ATOM 696 C CA . ILE A 1 90 ? -23.046 3.971 40.798 1.00 81.69 90 ILE A CA 1
ATOM 697 C C . ILE A 1 90 ? -24.336 4.641 40.295 1.00 81.69 90 ILE A C 1
ATOM 699 O O . ILE A 1 90 ? -24.822 5.582 40.920 1.00 81.69 90 ILE A O 1
ATOM 703 N N . GLY A 1 91 ? -24.905 4.157 39.181 1.00 78.50 91 GLY A N 1
ATOM 704 C CA . GLY A 1 91 ? -26.169 4.650 38.629 1.00 78.50 91 GLY A CA 1
ATOM 705 C C . GLY A 1 91 ? -26.115 6.114 38.187 1.00 78.50 91 GLY A C 1
ATOM 706 O O . GLY A 1 91 ? -27.119 6.819 38.282 1.00 78.50 91 GLY A O 1
ATOM 707 N N . ASN A 1 92 ? -24.945 6.600 37.754 1.00 87.56 92 ASN A N 1
ATOM 708 C CA . ASN A 1 92 ? -24.777 7.975 37.295 1.00 87.56 92 ASN A CA 1
ATOM 709 C C . ASN A 1 92 ? -24.957 8.058 35.766 1.00 87.56 92 ASN A C 1
ATOM 711 O O . ASN A 1 92 ? -24.006 7.787 35.027 1.00 87.56 92 ASN A O 1
ATOM 715 N N . PRO A 1 93 ? -26.118 8.533 35.274 1.00 86.62 93 PRO A N 1
ATOM 716 C CA . PRO A 1 93 ? -26.428 8.539 33.844 1.00 86.62 93 PRO A CA 1
ATOM 717 C C . PRO A 1 93 ? -25.495 9.437 33.020 1.00 86.62 93 PRO A C 1
ATOM 719 O O . PRO A 1 93 ? -25.375 9.267 31.807 1.00 86.62 93 PRO A O 1
ATOM 722 N N . THR A 1 94 ? -24.824 10.405 33.651 1.00 88.81 94 THR A N 1
ATOM 723 C CA . THR A 1 94 ? -23.854 11.275 32.976 1.00 88.81 94 THR A CA 1
ATOM 724 C C . THR A 1 94 ? -22.558 10.526 32.669 1.00 88.81 94 THR A C 1
ATOM 726 O O . THR A 1 94 ? -22.011 10.679 31.578 1.00 88.81 94 THR A O 1
ATOM 729 N N . ILE A 1 95 ? -22.081 9.700 33.606 1.00 88.75 95 ILE A N 1
ATOM 730 C CA . ILE A 1 95 ? -20.878 8.876 33.418 1.00 88.75 95 ILE A CA 1
ATOM 731 C C . ILE A 1 95 ? -21.140 7.834 32.332 1.00 88.75 95 ILE A C 1
ATOM 733 O O . ILE A 1 95 ? -20.360 7.741 31.384 1.00 88.75 95 ILE A O 1
ATOM 737 N N . ASP A 1 96 ? -22.278 7.142 32.410 1.00 87.50 96 ASP A N 1
ATOM 738 C CA . ASP A 1 96 ? -22.672 6.141 31.414 1.00 87.50 96 ASP A CA 1
ATOM 739 C C . ASP A 1 96 ? -22.745 6.751 30.007 1.00 87.50 96 ASP A C 1
ATOM 741 O O . ASP A 1 96 ? -22.249 6.175 29.038 1.00 87.50 96 ASP A O 1
ATOM 745 N N . ARG A 1 97 ? -23.278 7.976 29.890 1.00 89.75 97 ARG A N 1
ATOM 746 C CA . ARG A 1 97 ? -23.329 8.705 28.617 1.00 89.75 97 ARG A CA 1
ATOM 747 C C . ARG A 1 97 ? -21.943 9.055 28.075 1.00 89.75 97 ARG A C 1
ATOM 749 O O . ARG A 1 97 ? -21.736 8.974 26.866 1.00 89.75 97 ARG A O 1
ATOM 756 N N . TYR A 1 98 ? -20.999 9.469 28.920 1.00 90.31 98 TYR A N 1
ATOM 757 C CA . TYR A 1 98 ? -19.640 9.765 28.460 1.00 90.31 98 TYR A CA 1
ATOM 758 C C . TYR A 1 98 ? -18.904 8.508 28.001 1.00 90.31 98 TYR A C 1
ATOM 760 O O . TYR A 1 98 ? -18.232 8.548 26.971 1.00 90.31 98 TYR A O 1
ATOM 768 N N . LEU A 1 99 ? -19.069 7.394 28.712 1.00 91.25 99 LEU A N 1
ATOM 769 C CA . LEU A 1 99 ? -18.455 6.119 28.345 1.00 91.25 99 LEU A CA 1
ATOM 770 C C . LEU A 1 99 ? -19.038 5.554 27.040 1.00 91.25 99 LEU A C 1
ATOM 772 O O . LEU A 1 99 ? -18.282 5.046 26.211 1.00 91.25 99 LEU A O 1
ATOM 776 N N . ASP A 1 100 ? -20.343 5.721 26.801 1.00 89.56 100 ASP A N 1
ATOM 777 C CA . ASP A 1 100 ? -20.969 5.400 25.510 1.00 89.56 100 ASP A CA 1
ATOM 778 C C . ASP A 1 100 ? -20.393 6.255 24.369 1.00 89.56 100 ASP A C 1
ATOM 780 O O . ASP A 1 100 ? -20.012 5.740 23.316 1.00 89.56 100 ASP A O 1
ATOM 784 N N . ILE A 1 101 ? -20.250 7.568 24.588 1.00 92.50 101 ILE A N 1
ATOM 785 C CA . ILE A 1 101 ? -19.647 8.473 23.600 1.00 92.50 101 ILE A CA 1
ATOM 786 C C . ILE A 1 101 ? -18.211 8.045 23.275 1.00 92.50 101 ILE A C 1
ATOM 788 O O . ILE A 1 101 ? -17.856 7.985 22.096 1.00 92.50 101 ILE A O 1
ATOM 792 N N . ILE A 1 102 ? -17.397 7.729 24.288 1.00 92.38 102 ILE A N 1
ATOM 793 C CA . ILE A 1 102 ? -16.012 7.282 24.092 1.00 92.38 102 ILE A CA 1
ATOM 794 C C . ILE A 1 102 ? -15.988 5.984 23.281 1.00 92.38 102 ILE A C 1
ATOM 796 O O . ILE A 1 102 ? -15.277 5.928 22.279 1.00 92.38 102 ILE A O 1
ATOM 800 N N . SER A 1 103 ? -16.803 4.987 23.644 1.00 90.38 103 SER A N 1
ATOM 801 C CA . SER A 1 103 ? -16.887 3.709 22.917 1.00 90.38 103 SER A CA 1
ATOM 802 C C . SER A 1 103 ? -17.271 3.910 21.450 1.00 90.38 103 SER A C 1
ATOM 804 O O . SER A 1 103 ? -16.628 3.388 20.541 1.00 90.38 103 SER A O 1
ATOM 806 N N . ARG A 1 104 ? -18.279 4.745 21.180 1.00 90.69 104 ARG A N 1
ATOM 807 C CA . ARG A 1 104 ? -18.717 5.023 19.806 1.00 90.69 104 ARG A CA 1
ATOM 808 C C . ARG A 1 104 ? -17.663 5.760 18.985 1.00 90.69 104 ARG A C 1
ATOM 810 O O . ARG A 1 104 ? -17.553 5.532 17.778 1.00 90.69 104 ARG A O 1
ATOM 817 N N . ILE A 1 105 ? -16.907 6.669 19.603 1.00 92.12 105 ILE A N 1
ATOM 818 C CA . ILE A 1 105 ? -15.826 7.396 18.926 1.00 92.12 105 ILE A CA 1
ATOM 819 C C . ILE A 1 105 ? -14.684 6.442 18.577 1.00 92.12 105 ILE A C 1
ATOM 821 O O . ILE A 1 105 ? -14.187 6.494 17.449 1.00 92.12 105 ILE A O 1
ATOM 825 N N . THR A 1 106 ? -14.274 5.569 19.497 1.00 92.38 106 THR A N 1
ATOM 826 C CA . THR A 1 106 ? -13.175 4.626 19.252 1.00 92.38 106 THR A CA 1
ATOM 827 C C . THR A 1 106 ? -13.537 3.609 18.171 1.00 92.38 106 THR A C 1
ATOM 829 O O . THR A 1 106 ? -12.770 3.444 17.221 1.00 92.38 106 THR A O 1
ATOM 832 N N . GLU A 1 107 ? -14.738 3.028 18.219 1.00 89.88 107 GLU A N 1
ATOM 833 C CA . GLU A 1 107 ? -15.256 2.125 17.180 1.00 89.88 107 GLU A CA 1
ATOM 834 C C . GLU A 1 107 ? -15.301 2.793 15.802 1.00 89.88 107 GLU A C 1
ATOM 836 O O . GLU A 1 107 ? -14.812 2.243 14.810 1.00 89.88 107 GLU A O 1
ATOM 841 N N . LYS A 1 108 ? -15.847 4.014 15.729 1.00 90.75 108 LYS A N 1
ATOM 842 C CA . LYS A 1 108 ? -15.916 4.767 14.472 1.00 90.75 108 LYS A CA 1
ATOM 843 C C . LYS A 1 108 ? -14.524 5.087 13.931 1.00 90.75 108 LYS A C 1
ATOM 845 O O . LYS A 1 108 ? -14.327 5.047 12.720 1.00 90.75 108 LYS A O 1
ATOM 850 N N . SER A 1 109 ? -13.570 5.397 14.804 1.00 90.00 109 SER A N 1
ATOM 851 C CA . SER A 1 109 ? -12.204 5.745 14.403 1.00 90.00 109 SER A CA 1
ATOM 852 C C . SER A 1 109 ? -11.465 4.535 13.831 1.00 90.00 109 SER A C 1
ATOM 854 O O . SER A 1 109 ? -10.864 4.645 12.767 1.00 90.00 109 SER A O 1
ATOM 856 N N . ILE A 1 110 ? -11.585 3.364 14.468 1.00 89.81 110 ILE A N 1
ATOM 857 C CA . ILE A 1 110 ? -11.047 2.100 13.939 1.00 89.81 110 ILE A CA 1
ATOM 858 C C . ILE A 1 110 ? -11.668 1.784 12.575 1.00 89.81 110 ILE A C 1
ATOM 860 O O . ILE A 1 110 ? -10.951 1.467 11.626 1.00 89.81 110 ILE A O 1
ATOM 864 N N . LYS A 1 111 ? -12.992 1.931 12.447 1.00 89.56 111 LYS A N 1
ATOM 865 C CA . LYS A 1 111 ? -13.679 1.716 11.171 1.00 89.56 111 LYS A CA 1
ATOM 866 C C . LYS A 1 111 ? -13.166 2.652 10.074 1.00 89.56 111 LYS A C 1
ATOM 868 O O . LYS A 1 111 ? -12.857 2.180 8.989 1.00 89.56 111 LYS A O 1
ATOM 873 N N . LEU A 1 112 ? -13.024 3.949 10.358 1.00 88.75 112 LEU A N 1
ATOM 874 C CA . LEU A 1 112 ? -12.502 4.921 9.391 1.00 88.75 112 LEU A CA 1
ATOM 875 C C . LEU A 1 112 ? -11.078 4.586 8.936 1.00 88.75 112 LEU A C 1
ATOM 877 O O . LEU A 1 112 ? -10.778 4.726 7.754 1.00 88.75 112 LEU A O 1
ATOM 881 N N . ILE A 1 113 ? -10.220 4.117 9.847 1.00 88.62 113 ILE A N 1
ATOM 882 C CA . ILE A 1 113 ? -8.865 3.665 9.503 1.00 88.62 113 ILE A CA 1
ATOM 883 C C . ILE A 1 113 ? -8.935 2.483 8.529 1.00 88.62 113 ILE A C 1
ATOM 885 O O . ILE A 1 113 ? -8.253 2.494 7.506 1.00 88.62 113 ILE A O 1
ATOM 889 N N . HIS A 1 114 ? -9.779 1.487 8.806 1.00 86.31 114 HIS A N 1
ATOM 890 C CA . HIS A 1 114 ? -9.949 0.341 7.912 1.00 86.31 114 HIS A CA 1
ATOM 891 C C . HIS A 1 114 ? -10.542 0.726 6.554 1.00 86.31 114 HIS A C 1
ATOM 893 O O . HIS A 1 114 ? -10.045 0.265 5.529 1.00 86.31 114 HIS A O 1
ATOM 899 N N . ASP A 1 115 ? -11.568 1.576 6.534 1.00 87.25 115 ASP A N 1
ATOM 900 C CA . ASP A 1 115 ? -12.208 2.039 5.301 1.00 87.25 115 ASP A CA 1
ATOM 901 C C . ASP A 1 115 ? -11.203 2.808 4.425 1.00 87.25 115 ASP A C 1
ATOM 903 O O . ASP A 1 115 ? -11.096 2.540 3.227 1.00 87.25 115 ASP A O 1
ATOM 907 N N . PHE A 1 116 ? -10.398 3.688 5.031 1.00 86.31 116 PHE A N 1
ATOM 908 C CA . PHE A 1 116 ? -9.337 4.423 4.341 1.00 86.31 116 PHE A CA 1
ATOM 909 C C . PHE A 1 116 ? -8.261 3.492 3.7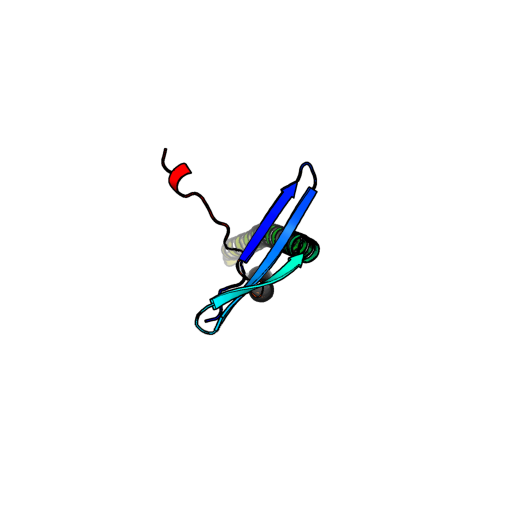68 1.00 86.31 116 PHE A C 1
ATOM 911 O O . PHE A 1 116 ? -7.913 3.603 2.595 1.00 86.31 116 PHE A O 1
ATOM 918 N N . LEU A 1 117 ? -7.768 2.530 4.556 1.00 84.31 117 LEU A N 1
ATOM 919 C CA . LEU A 1 117 ? -6.794 1.549 4.069 1.00 84.31 117 LEU A CA 1
ATOM 920 C C . LEU A 1 117 ? -7.337 0.738 2.893 1.00 84.31 117 LEU A C 1
ATOM 922 O O . LEU A 1 117 ? -6.637 0.548 1.902 1.00 84.31 117 LEU A O 1
ATOM 926 N N . ASN A 1 118 ? -8.576 0.259 2.996 1.00 82.06 118 ASN A N 1
ATOM 927 C CA . ASN A 1 118 ? -9.201 -0.534 1.943 1.00 82.06 118 ASN A CA 1
ATOM 928 C C . ASN A 1 118 ? -9.329 0.268 0.644 1.00 82.06 118 ASN A C 1
ATOM 930 O O . ASN A 1 118 ? -9.034 -0.263 -0.426 1.00 82.06 118 ASN A O 1
ATOM 934 N N . GLN A 1 119 ? -9.718 1.542 0.733 1.00 83.38 119 GLN A N 1
ATOM 935 C CA . GLN A 1 119 ? -9.763 2.431 -0.425 1.00 83.38 119 GLN A CA 1
ATOM 936 C C . GLN A 1 119 ? -8.371 2.614 -1.048 1.00 83.38 119 GLN A C 1
ATOM 938 O O . GLN A 1 119 ? -8.207 2.404 -2.248 1.00 83.38 119 GLN A O 1
ATOM 943 N N . GLU A 1 120 ? -7.355 2.919 -0.242 1.00 80.38 120 GLU A N 1
ATOM 944 C CA . GLU A 1 120 ? -5.978 3.105 -0.719 1.00 80.38 120 GLU A CA 1
ATOM 945 C C . GLU A 1 120 ? -5.393 1.831 -1.356 1.00 80.38 120 GLU A C 1
ATOM 947 O O . GLU A 1 120 ? -4.658 1.905 -2.347 1.00 80.38 120 GLU A O 1
ATOM 952 N N . PHE A 1 121 ? -5.742 0.646 -0.841 1.00 72.38 121 PHE A N 1
ATOM 953 C CA . PHE A 1 121 ? -5.378 -0.632 -1.459 1.00 72.38 121 PHE A CA 1
ATOM 954 C C . PHE A 1 121 ? -6.064 -0.840 -2.810 1.00 72.38 121 PHE A C 1
ATOM 956 O O . PHE A 1 121 ? -5.404 -1.292 -3.744 1.00 72.38 121 PHE A O 1
ATOM 963 N N . LEU A 1 122 ? -7.354 -0.514 -2.933 1.00 71.62 122 LEU A N 1
ATOM 964 C CA . LEU A 1 122 ? -8.094 -0.632 -4.194 1.00 71.62 122 LEU A CA 1
ATOM 965 C C . LEU A 1 122 ? -7.554 0.330 -5.260 1.00 71.62 122 LEU A C 1
ATOM 967 O O . LEU A 1 122 ? -7.378 -0.073 -6.408 1.00 71.62 122 LEU A O 1
ATOM 971 N N . GLU A 1 123 ? -7.223 1.564 -4.878 1.00 68.44 123 GLU A N 1
ATOM 972 C CA . GLU A 1 123 ? -6.591 2.544 -5.770 1.00 68.44 123 GLU A CA 1
ATOM 973 C C . GLU A 1 123 ? -5.177 2.104 -6.189 1.00 68.44 123 GLU A C 1
ATOM 975 O O . GLU A 1 123 ? -4.787 2.254 -7.347 1.00 68.44 123 GLU A O 1
ATOM 980 N N . SER A 1 124 ? -4.427 1.471 -5.281 1.00 60.84 124 SER A N 1
ATOM 981 C CA . SER A 1 124 ? -3.085 0.943 -5.569 1.00 60.84 124 SER A CA 1
ATOM 982 C C . SER A 1 124 ? -3.096 -0.377 -6.357 1.00 60.84 124 SER A C 1
ATOM 984 O O . SER A 1 124 ? -2.110 -0.700 -7.022 1.00 60.84 124 SER A O 1
ATOM 986 N N . ALA A 1 125 ? -4.190 -1.147 -6.320 1.00 53.69 125 ALA A N 1
ATOM 987 C CA . ALA A 1 125 ? -4.350 -2.410 -7.050 1.00 53.69 125 ALA A CA 1
ATOM 988 C C . ALA A 1 125 ? -4.515 -2.226 -8.571 1.00 53.69 125 ALA A C 1
ATOM 990 O O . ALA A 1 125 ? -4.412 -3.198 -9.318 1.00 53.69 125 ALA A O 1
ATOM 991 N N . GLY A 1 126 ? -4.691 -0.987 -9.045 1.00 47.72 126 GLY A N 1
ATOM 992 C CA . GLY A 1 126 ? -4.585 -0.634 -10.465 1.00 47.72 126 GLY A CA 1
ATOM 993 C C . GLY A 1 126 ? -3.167 -0.760 -11.045 1.00 47.72 126 GLY A C 1
ATOM 994 O O . GLY A 1 126 ? -2.975 -0.541 -12.238 1.00 47.72 126 GLY A O 1
ATOM 995 N N . VAL A 1 127 ? -2.166 -1.113 -10.228 1.00 51.38 127 VAL A N 1
ATOM 996 C CA . VAL A 1 127 ? -0.783 -1.337 -10.661 1.00 51.38 127 VAL A CA 1
ATOM 997 C C . VAL A 1 127 ? -0.564 -2.829 -10.916 1.00 51.38 127 VAL A C 1
ATOM 999 O O . VAL A 1 127 ? -0.616 -3.641 -9.993 1.00 51.38 127 VAL A O 1
ATOM 1002 N N . GLU A 1 128 ? -0.321 -3.189 -12.181 1.00 46.31 128 GLU A N 1
ATOM 1003 C CA . GLU A 1 128 ? -0.040 -4.557 -12.634 1.00 46.31 128 GLU A CA 1
ATOM 1004 C C . GLU A 1 128 ? 0.903 -5.314 -11.683 1.00 46.31 128 GLU A C 1
ATOM 1006 O O . GLU A 1 128 ? 2.026 -4.887 -11.394 1.00 46.31 128 GLU A O 1
ATOM 1011 N N . LEU A 1 129 ? 0.453 -6.487 -11.223 1.00 49.66 129 LEU A N 1
ATOM 1012 C CA . LEU A 1 129 ? 1.254 -7.416 -10.429 1.00 49.66 129 LEU A CA 1
ATOM 1013 C C . LEU A 1 129 ? 2.568 -7.737 -11.157 1.00 49.66 129 LEU A C 1
ATOM 1015 O O . LEU A 1 129 ? 2.591 -8.501 -12.125 1.00 4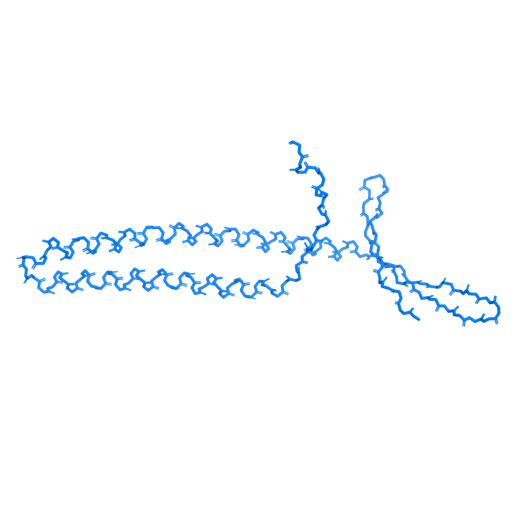9.66 129 LEU A O 1
ATOM 1019 N N . ASN A 1 130 ? 3.685 -7.215 -10.645 1.00 47.50 130 ASN A N 1
ATOM 1020 C CA . ASN A 1 130 ? 5.019 -7.556 -11.132 1.00 47.50 130 ASN A CA 1
ATOM 1021 C C . ASN A 1 130 ? 5.384 -8.982 -10.692 1.00 47.50 130 ASN A C 1
ATOM 1023 O O . ASN A 1 130 ? 5.997 -9.207 -9.643 1.00 47.50 130 ASN A O 1
ATOM 1027 N N . LYS A 1 131 ? 4.988 -9.969 -11.502 1.00 54.09 131 LYS A N 1
ATOM 1028 C CA . LYS A 1 131 ? 5.389 -11.370 -11.339 1.00 54.09 131 LYS A CA 1
ATOM 1029 C C . LYS A 1 131 ? 6.906 -11.466 -11.496 1.00 54.09 131 LYS A C 1
ATOM 1031 O O . LYS A 1 131 ? 7.435 -11.384 -12.600 1.00 54.09 131 LYS A O 1
ATOM 1036 N N . ARG A 1 132 ? 7.622 -11.649 -10.387 1.00 45.56 132 ARG A N 1
ATOM 1037 C CA . ARG A 1 132 ? 9.059 -11.950 -10.412 1.00 45.56 132 ARG A CA 1
ATOM 1038 C C . ARG A 1 132 ? 9.248 -13.459 -10.520 1.00 45.56 132 ARG A C 1
ATOM 1040 O O . ARG A 1 132 ? 8.617 -14.213 -9.785 1.00 45.56 132 ARG A O 1
ATOM 1047 N N . ARG A 1 133 ? 10.124 -13.903 -11.426 1.00 47.41 133 ARG A N 1
ATOM 1048 C CA . ARG A 1 133 ? 10.543 -15.308 -11.504 1.00 47.41 133 ARG A CA 1
ATOM 1049 C C . ARG A 1 133 ? 11.296 -15.651 -10.218 1.00 47.41 133 ARG A C 1
ATOM 1051 O O . ARG A 1 133 ? 12.363 -15.097 -9.974 1.00 47.41 133 ARG A O 1
ATOM 1058 N N . VAL A 1 134 ? 10.728 -16.541 -9.410 1.00 58.5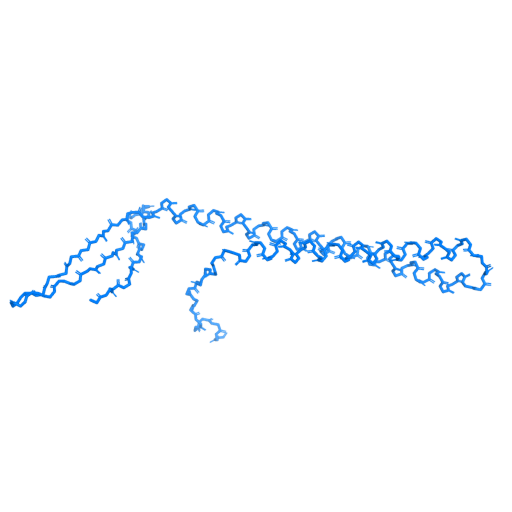6 134 VAL A N 1
ATOM 1059 C CA . VAL A 1 134 ? 11.350 -17.053 -8.183 1.00 58.56 134 VAL A CA 1
ATOM 1060 C C . VAL A 1 134 ? 11.811 -18.485 -8.442 1.00 58.56 134 VAL A C 1
ATOM 1062 O O . VAL A 1 134 ? 11.071 -19.285 -9.011 1.00 58.56 134 VAL A O 1
ATOM 1065 N N . GLU A 1 135 ? 13.047 -18.795 -8.064 1.00 45.59 135 GLU A N 1
ATOM 1066 C CA . GLU A 1 135 ? 13.631 -20.133 -8.178 1.00 45.59 135 GLU A CA 1
ATOM 1067 C C . GLU A 1 135 ? 13.161 -20.954 -6.963 1.00 45.59 135 GLU A C 1
ATOM 1069 O O . GLU A 1 135 ? 13.635 -20.771 -5.841 1.00 45.59 135 GLU A O 1
ATOM 1074 N N . LEU A 1 136 ? 12.121 -21.773 -7.167 1.00 57.84 136 LEU A N 1
ATOM 1075 C CA . LEU A 1 136 ? 11.432 -22.512 -6.097 1.00 57.84 136 LEU A CA 1
ATOM 1076 C C . LEU A 1 136 ? 12.281 -23.645 -5.493 1.00 57.84 136 LEU A C 1
ATOM 1078 O O . LEU A 1 136 ? 11.943 -24.143 -4.420 1.00 57.84 136 LEU A O 1
ATOM 1082 N N . VAL A 1 137 ? 13.374 -24.048 -6.150 1.00 58.56 137 VAL A N 1
ATOM 1083 C CA . VAL A 1 137 ? 14.182 -25.214 -5.760 1.00 58.56 137 VAL A CA 1
ATOM 1084 C C . VAL A 1 137 ? 15.130 -24.878 -4.602 1.00 58.56 137 VAL A C 1
ATOM 1086 O O . VAL A 1 137 ? 15.466 -25.750 -3.806 1.00 58.56 137 VAL A O 1
ATOM 1089 N N . SER A 1 138 ? 15.470 -23.601 -4.406 1.00 50.97 138 SER A N 1
ATOM 1090 C CA . SER A 1 138 ? 16.283 -23.144 -3.266 1.00 50.97 138 SER A CA 1
ATOM 1091 C C . SER A 1 138 ? 15.587 -23.175 -1.892 1.00 50.97 138 SER A C 1
ATOM 1093 O O . SER A 1 138 ? 16.260 -23.008 -0.877 1.00 50.97 138 SER A O 1
ATOM 1095 N N . LYS A 1 139 ? 14.260 -23.390 -1.824 1.00 45.62 139 LYS A N 1
ATOM 1096 C CA . LYS A 1 139 ? 13.477 -23.321 -0.569 1.00 45.62 139 LYS A CA 1
ATOM 1097 C C . LYS A 1 139 ? 13.209 -24.671 0.109 1.00 45.62 139 LYS A C 1
ATOM 1099 O O . LYS A 1 139 ? 12.555 -24.698 1.147 1.00 45.62 139 LYS A O 1
ATOM 1104 N N . TYR A 1 140 ? 13.719 -25.762 -0.459 1.00 45.25 140 TYR A N 1
ATOM 1105 C CA . TYR A 1 140 ? 13.675 -27.104 0.123 1.00 45.25 140 TYR A CA 1
ATOM 1106 C C . TYR A 1 140 ? 15.101 -27.644 0.287 1.00 45.25 140 TYR A C 1
ATOM 1108 O O . TYR A 1 140 ? 15.576 -28.450 -0.513 1.00 45.25 140 TYR A O 1
ATOM 1116 N N . ARG A 1 141 ? 15.794 -27.178 1.328 1.00 38.47 141 ARG A N 1
ATOM 1117 C CA . ARG A 1 141 ? 16.935 -27.876 1.923 1.00 38.47 141 ARG A CA 1
ATOM 1118 C C . ARG A 1 141 ? 16.951 -27.650 3.422 1.00 38.47 141 ARG A C 1
ATOM 1120 O O . ARG A 1 141 ? 16.762 -26.482 3.822 1.00 38.47 141 ARG A O 1
#

Foldseek 3Di:
DFDDWDWDWDDDPPDIWIKIKGWDWDDDPPDIDIDIDIDTCRVVVVVLVVVVVVLVVVLVVLVVVLVVLLVVLVVQLVVLVVVLVVCVVVVDVVSNVVSVVSNVVSVVVNVVSVVVSVVSVVVSVVRDDPDDDDDPVVPPD